Protein AF-A0A8T1UE46-F1 (afdb_monomer_lite)

Organism: NCBI:txid29920

Radius of gyration: 41.56 Å; chains: 1; bounding box: 71×63×119 Å

pLDDT: mean 73.58, std 9.78, range [48.03, 95.44]

Structure (mmCIF, N/CA/C/O backbone):
data_AF-A0A8T1UE46-F1
#
_entry.id   AF-A0A8T1UE46-F1
#
loop_
_atom_site.group_PDB
_atom_site.id
_atom_site.type_symbol
_atom_site.label_atom_id
_atom_site.label_alt_id
_atom_site.label_comp_id
_atom_site.label_asym_id
_atom_site.label_entity_id
_atom_site.label_seq_id
_atom_site.pdbx_PDB_ins_code
_atom_site.Cartn_x
_atom_site.Cartn_y
_atom_site.Cartn_z
_atom_site.occupancy
_atom_site.B_iso_or_equiv
_atom_site.auth_seq_id
_atom_site.auth_comp_id
_atom_site.auth_asym_id
_atom_site.auth_atom_id
_atom_site.pdbx_PDB_model_num
ATOM 1 N N . MET A 1 1 ? -32.167 4.659 31.621 1.00 48.03 1 MET A N 1
ATOM 2 C CA . MET A 1 1 ? -32.161 3.214 31.299 1.00 48.03 1 MET A CA 1
ATOM 3 C C . MET A 1 1 ? -32.072 2.974 29.786 1.00 48.03 1 MET A C 1
ATOM 5 O O . MET A 1 1 ? -31.304 2.111 29.401 1.00 48.03 1 MET A O 1
ATOM 9 N N . ALA A 1 2 ? -32.776 3.737 28.931 1.00 54.06 2 ALA A N 1
ATOM 10 C CA . ALA A 1 2 ? -32.811 3.507 27.474 1.00 54.06 2 ALA A CA 1
ATOM 11 C C . ALA A 1 2 ? -31.519 3.854 26.693 1.00 54.06 2 ALA A C 1
ATOM 13 O O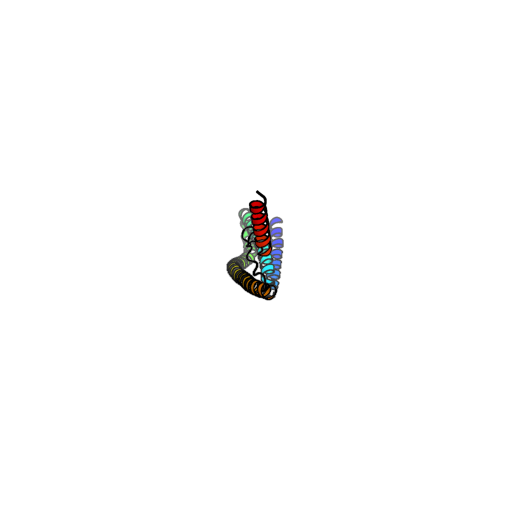 . ALA A 1 2 ? -31.211 3.188 25.712 1.00 54.06 2 ALA A O 1
ATOM 14 N N . GLU A 1 3 ? -30.735 4.852 27.118 1.00 55.22 3 GLU A N 1
ATOM 15 C CA . GLU A 1 3 ? -29.490 5.211 26.405 1.00 55.22 3 GLU A CA 1
ATOM 16 C C . GLU A 1 3 ? -28.407 4.132 26.519 1.00 55.22 3 GLU A C 1
ATOM 18 O O . GLU A 1 3 ? -27.636 3.925 25.593 1.00 55.22 3 GLU A O 1
ATOM 23 N N . ILE A 1 4 ? -28.356 3.401 27.633 1.00 57.84 4 ILE A N 1
ATOM 24 C CA . ILE A 1 4 ? -27.282 2.434 27.898 1.00 57.84 4 ILE A CA 1
ATOM 25 C C . ILE A 1 4 ? -27.527 1.121 27.147 1.00 57.84 4 ILE A C 1
ATOM 27 O O . ILE A 1 4 ? -26.581 0.549 26.616 1.00 57.84 4 ILE A O 1
ATOM 31 N N . SER A 1 5 ? -28.790 0.700 26.999 1.00 63.09 5 SER A N 1
ATOM 32 C CA . SER A 1 5 ? -29.143 -0.438 26.139 1.00 63.09 5 SER A CA 1
ATOM 33 C C . SER A 1 5 ? -28.939 -0.142 24.652 1.00 63.09 5 SER A C 1
ATOM 35 O O . SER A 1 5 ? -28.693 -1.059 23.876 1.00 63.09 5 SER A O 1
ATOM 37 N N . TYR A 1 6 ? -29.044 1.131 24.250 1.00 64.81 6 TYR A N 1
ATOM 38 C CA . TYR A 1 6 ? -28.776 1.558 22.878 1.00 64.81 6 TYR A CA 1
ATOM 39 C C . TYR A 1 6 ? -27.291 1.380 22.526 1.00 64.81 6 TYR A C 1
ATOM 41 O O . TYR A 1 6 ? -26.968 0.756 21.518 1.00 64.81 6 TYR A O 1
ATOM 49 N N . TYR A 1 7 ? -26.385 1.832 23.403 1.00 66.00 7 TYR A N 1
ATOM 50 C CA . TYR A 1 7 ? -24.948 1.628 23.200 1.00 66.00 7 TYR A CA 1
ATOM 51 C C . TYR A 1 7 ? -24.544 0.153 23.244 1.00 66.00 7 TYR A C 1
ATOM 53 O O . TYR A 1 7 ? -23.656 -0.235 22.499 1.00 66.00 7 TYR A O 1
ATOM 61 N N . ASP A 1 8 ? -25.183 -0.668 24.077 1.00 69.62 8 ASP A N 1
ATOM 62 C CA . ASP A 1 8 ? -24.870 -2.098 24.187 1.00 69.62 8 ASP A CA 1
ATOM 63 C C . ASP A 1 8 ? -25.200 -2.880 22.897 1.00 69.62 8 ASP A C 1
ATOM 65 O O . ASP A 1 8 ? -24.383 -3.663 22.402 1.00 69.62 8 ASP A O 1
ATOM 69 N N . ALA A 1 9 ? -26.361 -2.608 22.290 1.00 72.88 9 ALA A N 1
ATOM 70 C CA . ALA A 1 9 ? -26.787 -3.255 21.049 1.00 72.88 9 ALA A CA 1
ATOM 71 C C . ALA A 1 9 ? -25.917 -2.853 19.844 1.00 72.88 9 ALA A C 1
ATOM 73 O O . ALA A 1 9 ? -25.430 -3.729 19.123 1.00 72.88 9 ALA A O 1
ATOM 74 N N . ASP A 1 10 ? -25.668 -1.550 19.662 1.00 74.25 10 ASP A N 1
ATOM 75 C CA . ASP A 1 10 ? -24.800 -1.044 18.588 1.00 74.25 10 ASP A CA 1
ATOM 76 C C . ASP A 1 10 ? -23.358 -1.548 18.752 1.00 74.25 10 ASP A C 1
ATOM 78 O O . ASP A 1 10 ? -22.670 -1.838 17.769 1.00 74.25 10 ASP A O 1
ATOM 82 N N . LEU A 1 11 ? -22.898 -1.710 19.996 1.00 69.19 11 LEU A N 1
ATOM 83 C CA . LEU A 1 11 ? -21.556 -2.194 20.282 1.00 69.19 11 LEU A CA 1
ATOM 84 C C . LEU A 1 11 ? -21.386 -3.674 19.939 1.00 69.19 11 LEU A C 1
ATOM 86 O O . LEU A 1 11 ? -20.418 -4.049 19.275 1.00 69.19 11 LEU A O 1
ATOM 90 N N . SER A 1 12 ? -22.321 -4.511 20.380 1.00 76.56 12 SER A N 1
ATOM 91 C CA . SER A 1 12 ? -22.311 -5.947 20.097 1.00 76.56 12 SER A CA 1
ATOM 92 C C . SER A 1 12 ? -22.372 -6.226 18.592 1.00 76.56 12 SER A C 1
ATOM 94 O O . SER A 1 12 ? -21.604 -7.039 18.062 1.00 76.56 12 SER A O 1
ATOM 96 N N . ASP A 1 13 ? -23.225 -5.493 17.875 1.00 82.38 13 ASP A N 1
ATOM 97 C CA . ASP A 1 13 ? -23.361 -5.614 16.426 1.00 82.38 13 ASP A CA 1
ATOM 98 C C . ASP A 1 13 ? -22.081 -5.162 15.696 1.00 82.38 13 ASP A C 1
ATOM 100 O O . ASP A 1 13 ? -21.581 -5.858 14.806 1.00 82.38 13 ASP A O 1
ATOM 104 N N . ALA A 1 14 ? -21.468 -4.054 16.128 1.00 76.88 14 ALA A N 1
ATOM 105 C CA . ALA A 1 14 ? -20.203 -3.579 15.570 1.00 76.88 14 ALA A CA 1
ATOM 106 C C . ALA A 1 14 ? -19.041 -4.569 15.796 1.00 76.88 14 ALA A C 1
ATOM 108 O O . ALA A 1 14 ? -18.269 -4.836 14.867 1.00 76.88 14 ALA A O 1
ATOM 109 N N . ILE A 1 15 ? -18.940 -5.168 16.989 1.00 77.00 15 ILE A N 1
ATOM 110 C CA . ILE A 1 15 ? -17.929 -6.191 17.314 1.00 77.00 15 ILE A CA 1
ATOM 111 C C . ILE A 1 15 ? -18.119 -7.434 16.442 1.00 77.00 15 ILE A C 1
ATOM 113 O O . ILE A 1 15 ? -17.150 -7.973 15.898 1.00 77.00 15 ILE A O 1
ATOM 117 N N . THR A 1 16 ? -19.363 -7.882 16.279 1.00 82.88 16 THR A N 1
ATOM 118 C CA . THR A 1 16 ? -19.691 -9.070 15.483 1.00 82.88 16 THR A CA 1
ATOM 119 C C . THR A 1 16 ? -19.328 -8.854 14.016 1.00 82.88 16 THR A C 1
ATOM 121 O O . THR A 1 16 ? -18.644 -9.688 13.419 1.00 82.88 16 THR A O 1
ATOM 124 N N . LYS A 1 17 ? -19.679 -7.688 13.461 1.00 82.31 17 LYS A N 1
ATOM 125 C CA . LYS A 1 17 ? -19.321 -7.298 12.090 1.00 82.31 17 LYS A CA 1
ATOM 126 C C . LYS A 1 17 ? -17.810 -7.226 11.880 1.00 82.31 17 LYS A C 1
ATOM 128 O O . LYS A 1 17 ? -17.327 -7.697 10.852 1.00 82.31 17 LYS A O 1
ATOM 133 N N . LEU A 1 18 ? -17.050 -6.685 12.837 1.00 78.50 18 LEU A N 1
ATOM 134 C CA . LEU A 1 18 ? -15.587 -6.652 12.745 1.00 78.50 18 LEU A CA 1
ATOM 135 C C . LEU A 1 18 ? -14.982 -8.055 12.798 1.00 78.50 18 LEU A C 1
ATOM 137 O O . LEU A 1 18 ? -14.098 -8.352 11.999 1.00 78.50 18 LEU A O 1
ATOM 141 N N . ASN A 1 19 ? -15.458 -8.926 13.689 1.00 80.25 19 ASN A N 1
ATOM 142 C CA . ASN A 1 19 ? -14.993 -10.313 13.753 1.00 80.25 19 ASN A CA 1
ATOM 143 C C . ASN A 1 19 ? -15.272 -11.068 12.451 1.00 80.25 19 ASN A C 1
ATOM 145 O O . ASN A 1 19 ? -14.424 -11.822 11.975 1.00 80.25 19 ASN A O 1
ATOM 149 N N . GLU A 1 20 ? -16.427 -10.832 11.832 1.00 83.94 20 GLU A N 1
ATOM 150 C CA . GLU A 1 20 ? -16.761 -11.422 10.540 1.00 83.94 20 GLU A CA 1
ATOM 151 C C . GLU A 1 20 ? -15.841 -10.902 9.420 1.00 83.94 20 GLU A C 1
ATOM 153 O O . GLU A 1 20 ? -15.345 -11.682 8.602 1.00 83.94 20 GLU A O 1
ATOM 158 N N . LEU A 1 21 ? -15.548 -9.596 9.409 1.00 76.12 21 LEU A N 1
ATOM 159 C CA . LEU A 1 21 ? -14.613 -8.968 8.470 1.00 76.12 21 LEU A CA 1
ATOM 160 C C . LEU A 1 21 ? -13.185 -9.490 8.659 1.00 76.12 21 LEU A C 1
ATOM 162 O O . LEU A 1 21 ? -12.552 -9.894 7.687 1.00 76.12 21 LEU A O 1
ATOM 166 N N . MET A 1 22 ? -12.708 -9.573 9.901 1.00 70.62 22 MET A N 1
ATOM 167 C CA . MET A 1 22 ? -11.405 -10.142 10.261 1.00 70.62 22 MET A CA 1
ATOM 168 C C . MET A 1 22 ? -11.306 -11.624 9.878 1.00 70.62 22 MET A C 1
ATOM 170 O O . MET A 1 22 ? -10.280 -12.061 9.357 1.00 70.62 22 MET A O 1
ATOM 174 N N . GLY A 1 23 ? -12.385 -12.395 10.049 1.00 78.44 23 GLY A N 1
ATOM 175 C CA . GLY A 1 23 ? -12.468 -13.784 9.592 1.00 78.44 23 GLY A CA 1
ATOM 176 C C . GLY A 1 23 ? -12.370 -13.913 8.069 1.00 78.44 23 GLY A C 1
ATOM 177 O O . GLY A 1 23 ? -11.677 -14.798 7.558 1.00 78.44 23 GLY A O 1
ATOM 178 N N . LYS A 1 24 ? -12.998 -12.995 7.326 1.00 77.69 24 LYS A N 1
ATOM 179 C CA . LYS A 1 24 ? -12.891 -12.922 5.859 1.00 77.69 24 LYS A CA 1
ATOM 180 C C . LYS A 1 24 ? -11.496 -12.471 5.410 1.00 77.69 24 LYS A C 1
ATOM 182 O O . LYS A 1 24 ? -10.961 -13.044 4.464 1.00 77.69 24 LYS A O 1
ATOM 187 N N . VAL A 1 25 ? -10.870 -11.524 6.114 1.00 69.19 25 VAL A N 1
ATOM 188 C CA . VAL A 1 25 ? -9.476 -11.089 5.890 1.00 69.19 25 VAL A CA 1
ATOM 189 C C . VAL A 1 25 ? -8.499 -12.249 6.110 1.00 69.19 25 VAL A C 1
ATOM 191 O O . VAL A 1 25 ? -7.604 -12.459 5.289 1.00 69.19 25 VAL A O 1
ATOM 194 N N . ALA A 1 26 ? -8.693 -13.048 7.165 1.00 71.69 26 ALA A N 1
ATOM 195 C CA . ALA A 1 26 ? -7.849 -14.204 7.469 1.00 71.69 26 ALA A CA 1
ATOM 196 C C . ALA A 1 26 ? -7.887 -15.275 6.361 1.00 71.69 26 ALA A C 1
ATOM 198 O O . ALA A 1 26 ? -6.872 -15.912 6.078 1.00 71.69 26 ALA A O 1
ATOM 199 N N . LYS A 1 27 ? -9.039 -15.442 5.698 1.00 76.50 27 LYS A N 1
ATOM 200 C CA . LYS A 1 27 ? -9.237 -16.394 4.591 1.00 76.50 27 LYS A CA 1
ATOM 201 C C . LYS A 1 27 ? -8.876 -15.842 3.203 1.00 76.50 27 LYS A C 1
ATOM 203 O O . LYS A 1 27 ? -8.838 -16.619 2.250 1.00 76.50 27 LYS A O 1
ATOM 208 N N . ALA A 1 28 ? -8.622 -14.539 3.059 1.00 68.12 28 ALA A N 1
ATOM 20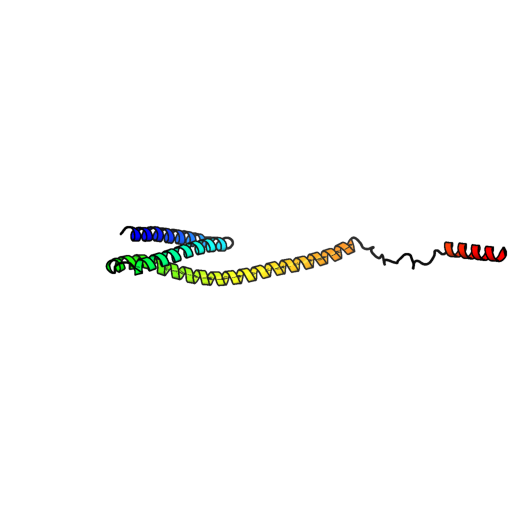9 C CA . ALA A 1 28 ? -8.444 -13.901 1.754 1.00 68.12 28 ALA A CA 1
ATOM 210 C C . ALA A 1 28 ? -7.046 -14.144 1.125 1.00 68.12 28 ALA A C 1
ATOM 212 O O . ALA A 1 28 ? -6.039 -14.182 1.842 1.00 68.12 28 ALA A O 1
ATOM 213 N N . PRO A 1 29 ? -6.939 -14.243 -0.219 1.00 58.59 29 PRO A N 1
ATOM 214 C CA . PRO A 1 29 ? -5.663 -14.311 -0.940 1.00 58.59 29 PRO A CA 1
ATOM 215 C C . PRO A 1 29 ? -4.824 -13.027 -0.784 1.00 58.59 29 PRO A C 1
ATOM 217 O O . PRO A 1 29 ? -5.384 -11.939 -0.630 1.00 58.59 29 PRO A O 1
ATOM 220 N N . PRO A 1 30 ? -3.480 -13.096 -0.901 1.00 58.12 30 PRO A N 1
ATOM 221 C CA . PRO A 1 30 ? -2.576 -11.968 -0.639 1.00 58.12 30 PRO A CA 1
ATOM 222 C C . PRO A 1 30 ? -2.759 -10.732 -1.529 1.00 58.12 30 PRO A C 1
ATOM 224 O O . PRO A 1 30 ? -2.264 -9.677 -1.153 1.00 58.12 30 PRO A O 1
ATOM 227 N N . GLY A 1 31 ? -3.499 -10.827 -2.638 1.00 64.38 31 GLY A N 1
ATOM 228 C CA . GLY A 1 31 ? -3.844 -9.677 -3.480 1.00 64.38 31 GLY A CA 1
ATOM 229 C C . GLY A 1 31 ? -5.019 -8.825 -2.978 1.00 64.38 31 GLY A C 1
ATOM 230 O O . GLY A 1 31 ? -5.045 -7.636 -3.261 1.00 64.38 31 GLY A O 1
ATOM 231 N N . VAL A 1 32 ? -5.960 -9.396 -2.211 1.00 61.50 32 VAL A N 1
ATOM 232 C CA . VAL A 1 32 ? -7.196 -8.709 -1.747 1.00 61.50 32 VAL A CA 1
ATOM 233 C C . VAL A 1 32 ? -7.143 -8.358 -0.256 1.00 61.50 32 VAL A C 1
ATOM 235 O O . VAL A 1 32 ? -7.892 -7.516 0.236 1.00 61.50 32 VAL A O 1
ATOM 238 N N . ARG A 1 33 ? -6.202 -8.980 0.471 1.00 63.72 33 ARG A N 1
ATOM 239 C CA . ARG A 1 33 ? -5.894 -8.679 1.873 1.00 63.72 33 ARG A CA 1
ATOM 240 C C . ARG A 1 33 ? -5.745 -7.182 2.182 1.00 63.72 33 ARG A C 1
ATOM 242 O O . ARG A 1 33 ? -6.314 -6.803 3.196 1.00 63.72 33 ARG A O 1
ATOM 249 N N . PRO A 1 34 ? -5.053 -6.338 1.385 1.00 66.62 34 PRO A N 1
ATOM 250 C CA . PRO A 1 34 ? -4.871 -4.930 1.751 1.00 66.62 34 PRO A CA 1
ATOM 251 C C . PRO A 1 34 ? -6.174 -4.117 1.718 1.00 66.62 34 PRO A C 1
ATOM 253 O O . PRO A 1 34 ? -6.391 -3.285 2.592 1.00 66.62 34 PRO A O 1
ATOM 256 N N . GLU A 1 35 ? -7.067 -4.382 0.764 1.00 68.69 35 GLU A N 1
ATOM 257 C CA . GLU A 1 35 ? -8.348 -3.669 0.647 1.00 68.69 35 GLU A CA 1
ATOM 258 C C . GLU A 1 35 ? -9.317 -4.068 1.770 1.00 68.69 35 GLU A C 1
ATOM 260 O O . GLU A 1 35 ? -9.950 -3.228 2.409 1.00 68.69 35 GLU A O 1
ATOM 265 N N . MET A 1 36 ? -9.358 -5.364 2.085 1.00 67.75 36 MET A N 1
ATOM 266 C CA . MET A 1 36 ? -10.169 -5.897 3.179 1.00 67.75 36 MET A CA 1
ATOM 267 C C . MET A 1 36 ? -9.627 -5.472 4.556 1.00 67.75 36 MET A C 1
ATOM 269 O O . MET A 1 36 ? -10.411 -5.245 5.478 1.00 67.75 36 MET A O 1
ATOM 273 N N . LEU A 1 37 ? -8.303 -5.316 4.695 1.00 71.31 37 LEU A N 1
ATOM 274 C CA . LEU A 1 37 ? -7.673 -4.732 5.886 1.00 71.31 37 LEU A CA 1
ATOM 275 C C . LEU A 1 37 ? -8.082 -3.272 6.070 1.00 71.31 37 LEU A C 1
ATOM 277 O O . LEU A 1 37 ? -8.445 -2.892 7.177 1.00 71.31 37 LEU A O 1
ATOM 281 N N . ALA A 1 38 ? -8.100 -2.479 4.996 1.00 77.56 38 ALA A N 1
ATOM 282 C CA . ALA A 1 38 ? -8.529 -1.085 5.062 1.00 77.56 38 ALA A CA 1
ATOM 283 C C . ALA A 1 38 ? -9.999 -0.957 5.506 1.00 77.56 38 ALA A C 1
ATOM 285 O O . ALA A 1 38 ? -10.321 -0.121 6.349 1.00 77.56 38 ALA A O 1
ATOM 286 N N . MET A 1 39 ? -10.894 -1.822 5.011 1.00 75.50 39 MET A N 1
ATOM 287 C CA . MET A 1 39 ? -12.280 -1.868 5.503 1.00 75.50 39 MET A CA 1
ATOM 288 C C . MET A 1 39 ? -12.370 -2.276 6.980 1.00 75.50 39 MET A C 1
ATOM 290 O O . MET A 1 39 ? -13.162 -1.695 7.725 1.00 75.50 39 MET A O 1
ATOM 294 N N . ALA A 1 40 ? -11.558 -3.243 7.421 1.00 77.31 40 ALA A N 1
ATOM 295 C CA . ALA A 1 40 ? -11.501 -3.645 8.825 1.00 77.31 40 ALA A CA 1
ATOM 296 C C . ALA A 1 40 ? -10.987 -2.506 9.724 1.00 77.31 40 ALA A C 1
ATOM 298 O O . ALA A 1 40 ? -11.544 -2.284 10.796 1.00 77.31 40 ALA A O 1
ATOM 299 N N . GLU A 1 41 ? -10.001 -1.726 9.273 1.00 77.38 41 GLU A N 1
ATOM 300 C CA . GLU A 1 41 ? -9.505 -0.544 9.990 1.00 77.38 41 GLU A CA 1
ATOM 301 C C . GLU A 1 41 ? -10.555 0.553 10.142 1.00 77.38 41 GLU A C 1
ATOM 303 O O . GLU A 1 41 ? -10.667 1.154 11.210 1.00 77.38 41 GLU A O 1
ATOM 308 N N . VAL A 1 42 ? -11.332 0.827 9.091 1.00 84.81 42 VAL A N 1
ATOM 309 C CA . VAL A 1 42 ? -12.412 1.823 9.152 1.00 84.81 42 VAL A CA 1
ATOM 310 C C . VAL A 1 42 ? -13.453 1.408 10.192 1.00 84.81 42 VAL A C 1
ATOM 312 O O . VAL A 1 42 ? -13.818 2.209 11.051 1.00 84.81 42 VAL A O 1
ATOM 315 N N . LYS A 1 43 ? -13.868 0.136 10.184 1.00 79.56 43 LYS A N 1
ATOM 316 C CA . LYS A 1 43 ? -14.831 -0.399 11.161 1.00 79.56 43 LYS A CA 1
ATOM 317 C C . LYS A 1 43 ? -14.280 -0.428 12.586 1.00 79.56 43 LYS A C 1
ATOM 319 O O . LYS A 1 43 ? -15.010 -0.179 13.542 1.00 79.56 43 LYS A O 1
ATOM 324 N N . LEU A 1 44 ? -12.986 -0.687 12.736 1.00 81.25 44 LEU A N 1
ATOM 325 C CA . LEU A 1 44 ? -12.299 -0.634 14.019 1.00 81.25 44 LEU A CA 1
ATOM 326 C C . LEU A 1 44 ? -12.281 0.794 14.590 1.00 81.25 44 LEU A C 1
ATOM 328 O O . LEU A 1 44 ? -12.592 0.981 15.765 1.00 81.25 44 LEU A O 1
ATOM 332 N N . LYS A 1 45 ? -12.010 1.806 13.751 1.00 83.44 45 LYS A N 1
ATOM 333 C CA . LYS A 1 45 ? -12.060 3.235 14.119 1.00 83.44 45 LYS A CA 1
ATOM 334 C C . LYS A 1 45 ? -13.440 3.678 14.596 1.00 83.44 45 LYS A C 1
ATOM 336 O O . LYS A 1 45 ? -13.521 4.312 15.647 1.00 83.44 45 LYS A O 1
ATOM 341 N N . GLU A 1 46 ? -14.502 3.290 13.891 1.00 82.88 46 GLU A N 1
ATOM 342 C CA . GLU A 1 46 ? -15.887 3.555 14.315 1.00 82.88 46 GLU A CA 1
ATOM 343 C C . GLU A 1 46 ? -16.159 2.989 15.721 1.00 82.88 46 GLU A C 1
ATOM 345 O O . GLU A 1 46 ? -16.702 3.680 16.583 1.00 82.88 46 GLU A O 1
ATOM 350 N N . MET A 1 47 ? -15.702 1.765 16.007 1.00 76.31 47 MET A N 1
ATOM 351 C CA . MET A 1 47 ? -15.838 1.177 17.344 1.00 76.31 47 MET A CA 1
ATOM 352 C C . MET A 1 47 ? -15.074 1.941 18.424 1.00 76.31 47 MET A C 1
ATOM 354 O O . MET A 1 47 ? -15.562 2.088 19.543 1.00 76.31 47 MET A O 1
ATOM 358 N N . ILE A 1 48 ? -13.880 2.446 18.127 1.00 81.19 48 ILE A N 1
ATOM 359 C CA . ILE A 1 48 ? -13.085 3.216 19.094 1.00 81.19 48 ILE A CA 1
ATOM 360 C C . ILE A 1 48 ? -13.745 4.558 19.408 1.00 81.19 48 ILE A C 1
ATOM 362 O O . ILE A 1 48 ? -13.687 5.022 20.548 1.00 81.19 48 ILE A O 1
ATOM 366 N N . GLU A 1 49 ? -14.382 5.190 18.426 1.00 82.62 49 GLU A N 1
ATOM 367 C CA . GLU A 1 49 ? -15.187 6.392 18.650 1.00 82.62 49 GLU A CA 1
ATOM 368 C C . GLU A 1 49 ? -16.408 6.086 19.514 1.00 82.62 49 GLU A C 1
ATOM 370 O O . GLU A 1 49 ? -16.646 6.789 20.502 1.00 82.62 49 GLU A O 1
ATOM 375 N N . LEU A 1 50 ? -17.096 4.977 19.234 1.00 80.00 50 LEU A N 1
ATOM 376 C CA . LEU A 1 50 ? -18.215 4.500 20.042 1.00 80.00 50 LEU A CA 1
ATOM 377 C C . LEU A 1 50 ? -17.779 4.231 21.494 1.00 80.00 50 LEU A C 1
ATOM 379 O O . LEU A 1 50 ? -18.455 4.651 22.432 1.00 80.00 50 LEU A O 1
ATOM 383 N N . LYS A 1 51 ? -16.580 3.661 21.700 1.00 78.75 51 LYS A N 1
ATOM 384 C CA . LYS A 1 51 ? -15.957 3.502 23.028 1.00 78.75 51 LYS A CA 1
ATOM 385 C C . LYS A 1 51 ? -15.795 4.820 23.752 1.00 78.75 51 LYS A C 1
ATOM 387 O O . LYS A 1 51 ? -16.052 4.906 24.948 1.00 78.75 51 LYS A O 1
ATOM 392 N N . LYS A 1 52 ? -15.254 5.823 23.058 1.00 82.44 52 LYS A N 1
ATOM 393 C CA . LYS A 1 52 ? -14.952 7.131 23.641 1.00 82.44 52 LYS A CA 1
ATOM 394 C C . LYS A 1 52 ? -16.253 7.817 24.037 1.00 82.44 52 LYS A C 1
ATOM 396 O O . LYS A 1 52 ? -16.324 8.334 25.148 1.00 82.44 52 LYS A O 1
ATOM 401 N N . GLY A 1 53 ? -17.284 7.738 23.193 1.00 80.19 53 GLY A N 1
ATOM 402 C CA . GLY A 1 53 ? -18.637 8.201 23.511 1.00 80.19 53 GLY A CA 1
ATOM 403 C C . GLY A 1 53 ? -19.214 7.496 24.740 1.00 80.19 53 GLY A C 1
ATOM 404 O O . GLY A 1 53 ? -19.610 8.151 25.702 1.00 80.19 53 GLY A O 1
ATOM 405 N N . PHE A 1 54 ? -19.141 6.166 24.772 1.00 73.81 54 PHE A N 1
ATOM 406 C CA . PHE A 1 54 ? -19.589 5.348 25.900 1.00 73.81 54 PHE A CA 1
ATOM 407 C C . PHE A 1 54 ? -18.823 5.653 27.199 1.00 73.81 54 PHE A C 1
ATOM 409 O O . PHE A 1 54 ? -19.413 5.769 28.270 1.00 73.81 54 PHE A O 1
ATOM 416 N N . GLN A 1 55 ? -17.508 5.874 27.114 1.00 74.75 55 GLN A N 1
ATOM 417 C CA . GLN A 1 55 ? -16.647 6.245 28.241 1.00 74.75 55 GLN A CA 1
ATOM 418 C C . GLN A 1 55 ? -16.913 7.670 28.759 1.00 74.75 55 GLN A C 1
ATOM 420 O O . GLN A 1 55 ? -16.715 7.951 29.945 1.00 74.75 55 GLN A O 1
ATOM 425 N N . LEU A 1 56 ? -17.364 8.577 27.894 1.00 77.81 56 LEU A N 1
ATOM 426 C CA . LEU A 1 56 ? -17.799 9.917 28.284 1.00 77.81 56 LEU A CA 1
ATOM 427 C C . LEU A 1 56 ? -19.177 9.881 28.953 1.00 77.81 56 LEU A C 1
ATOM 429 O O . LEU A 1 56 ? -19.339 10.496 30.006 1.00 77.81 56 LEU A O 1
ATOM 433 N N . ALA A 1 57 ? -20.120 9.103 28.415 1.00 74.06 57 ALA A N 1
ATOM 434 C CA . ALA A 1 57 ? -21.422 8.858 29.042 1.00 74.06 57 ALA A CA 1
ATOM 435 C C . ALA A 1 57 ? -21.264 8.200 30.427 1.00 74.06 57 ALA A C 1
ATOM 437 O O . ALA A 1 57 ? -21.915 8.583 31.396 1.00 74.06 57 ALA A O 1
ATOM 438 N N . LEU A 1 58 ? -20.296 7.290 30.559 1.00 68.06 58 LEU A N 1
ATOM 439 C CA . LEU A 1 58 ? -19.883 6.664 31.818 1.00 68.06 58 LEU A CA 1
ATOM 440 C C . LEU A 1 58 ? -19.464 7.640 32.904 1.00 68.06 58 LEU A C 1
ATOM 442 O O . LEU A 1 58 ? -19.774 7.435 34.074 1.00 68.06 58 LEU A O 1
ATOM 446 N N . ARG A 1 59 ? -18.728 8.692 32.535 1.00 71.44 59 ARG A N 1
ATOM 447 C CA . ARG A 1 59 ? -18.284 9.707 33.498 1.00 71.44 59 ARG A CA 1
ATOM 448 C C . ARG A 1 59 ? -19.450 10.477 34.113 1.00 71.44 59 ARG A C 1
ATOM 450 O O . ARG A 1 59 ? -19.269 11.078 35.166 1.00 71.44 59 ARG A O 1
ATOM 457 N N . GLN A 1 60 ? -20.608 10.455 33.463 1.00 73.94 60 GLN A N 1
ATOM 458 C CA . GLN A 1 60 ? -21.820 11.145 33.892 1.00 73.94 60 GLN A CA 1
ATOM 459 C C . GLN A 1 60 ? -22.823 10.196 34.572 1.00 73.94 60 GLN A C 1
ATOM 461 O O . GLN A 1 60 ? -23.787 10.660 35.177 1.00 73.94 60 GLN A O 1
ATOM 466 N N . ALA A 1 61 ? -22.599 8.879 34.509 1.00 65.81 61 ALA A N 1
ATOM 467 C CA . ALA A 1 61 ? -23.519 7.868 35.016 1.00 65.81 61 ALA A CA 1
ATOM 468 C C . ALA A 1 61 ? -23.313 7.556 36.519 1.00 65.81 61 ALA A C 1
ATOM 470 O O . ALA A 1 61 ? -22.193 7.630 37.037 1.00 65.81 61 ALA A O 1
ATOM 471 N N . PRO A 1 62 ? -24.380 7.170 37.246 1.00 70.12 62 PRO A N 1
ATOM 472 C CA . PRO A 1 62 ? -24.298 6.805 38.659 1.00 70.12 62 PRO A CA 1
ATOM 473 C C . PRO A 1 62 ? -23.489 5.514 38.888 1.00 70.12 62 PRO A C 1
ATOM 475 O O . PRO A 1 62 ? -23.556 4.564 38.107 1.00 70.12 62 PRO A O 1
ATOM 478 N N . ARG A 1 63 ? -22.763 5.471 40.019 1.00 67.62 63 ARG A N 1
ATOM 479 C CA . ARG A 1 63 ? -21.830 4.397 40.435 1.00 67.62 63 ARG A CA 1
ATOM 480 C C . ARG A 1 63 ? -22.436 2.984 40.453 1.00 67.62 63 ARG A C 1
ATOM 482 O O . ARG A 1 63 ? -21.690 2.016 40.366 1.00 67.62 63 ARG A O 1
ATOM 489 N N . ASP A 1 64 ? -23.756 2.875 40.547 1.00 68.81 64 ASP A N 1
ATOM 490 C CA . ASP A 1 64 ? -24.483 1.607 40.667 1.00 68.81 64 ASP A CA 1
ATOM 491 C C . ASP A 1 64 ? -24.479 0.785 39.360 1.00 68.81 64 ASP A C 1
ATOM 493 O O . ASP A 1 64 ? -24.437 -0.440 39.374 1.00 68.81 64 ASP A O 1
ATOM 497 N N . GLN A 1 65 ? -24.395 1.447 38.198 1.00 65.94 65 GLN A N 1
ATOM 498 C CA . GLN A 1 65 ? -24.306 0.764 36.896 1.00 65.94 65 GLN A CA 1
ATOM 499 C C . GLN A 1 65 ? -22.879 0.340 36.515 1.00 65.94 65 GLN A C 1
ATOM 501 O O . GLN A 1 65 ? -22.681 -0.346 35.515 1.00 65.94 65 GLN A O 1
ATOM 506 N N . VAL A 1 66 ? -21.870 0.691 37.317 1.00 66.69 66 VAL A N 1
ATOM 507 C CA . VAL A 1 66 ? -20.450 0.435 37.008 1.00 66.69 66 VAL A CA 1
ATOM 508 C C . VAL A 1 66 ? -20.132 -1.067 36.924 1.00 66.69 66 VAL A C 1
ATOM 510 O O . VAL A 1 66 ? -19.224 -1.456 36.191 1.00 66.69 66 VAL A O 1
ATOM 513 N N . ALA A 1 67 ? -20.890 -1.918 37.627 1.00 69.50 67 ALA A N 1
ATOM 514 C CA . ALA A 1 67 ? -20.726 -3.372 37.582 1.00 69.50 67 ALA A CA 1
ATOM 515 C C . ALA A 1 67 ? -21.157 -3.968 36.230 1.00 69.50 67 ALA A C 1
ATOM 517 O O . ALA A 1 67 ? -20.351 -4.642 35.591 1.00 69.50 67 ALA A O 1
ATOM 518 N N . ALA A 1 68 ? -22.366 -3.641 35.755 1.00 67.12 68 ALA A N 1
ATOM 519 C CA . ALA A 1 68 ? -22.851 -4.045 34.428 1.00 67.12 68 ALA A CA 1
ATOM 520 C C . ALA A 1 68 ? -21.932 -3.521 33.307 1.00 67.12 68 ALA A C 1
ATOM 522 O O . ALA A 1 68 ? -21.673 -4.189 32.312 1.00 67.12 68 ALA A O 1
ATOM 523 N N . PHE A 1 69 ? -21.333 -2.351 33.516 1.00 64.38 69 PHE A N 1
ATOM 524 C CA . PHE A 1 69 ? -20.387 -1.744 32.583 1.00 64.38 69 PHE A CA 1
ATOM 525 C C . PHE A 1 69 ? -19.066 -2.491 32.408 1.00 64.38 69 PHE A C 1
ATOM 527 O O . PHE A 1 69 ? -18.421 -2.379 31.361 1.00 64.38 69 PHE A O 1
ATOM 534 N N . ARG A 1 70 ? -18.618 -3.217 33.435 1.00 67.56 70 ARG A N 1
ATOM 535 C CA . ARG A 1 70 ? -17.348 -3.946 33.386 1.00 67.56 70 ARG A CA 1
ATOM 536 C C . ARG A 1 70 ? -17.422 -5.111 32.400 1.00 67.56 70 ARG A C 1
ATOM 538 O O . ARG A 1 70 ? -16.433 -5.379 31.721 1.00 67.56 70 ARG A O 1
ATOM 545 N N . GLU A 1 71 ? -18.596 -5.730 32.287 1.00 70.50 71 GLU A N 1
ATOM 546 C CA . GLU A 1 71 ? -18.883 -6.779 31.306 1.00 70.50 71 GLU A CA 1
ATOM 547 C C . GLU A 1 71 ? -18.883 -6.215 29.879 1.00 70.50 71 GLU A C 1
ATOM 549 O O . GLU A 1 71 ? -18.235 -6.781 29.002 1.00 70.50 71 GLU A O 1
ATOM 554 N N . VAL A 1 72 ? -19.464 -5.028 29.670 1.00 69.25 72 VAL A N 1
ATOM 555 C CA . VAL A 1 72 ? -19.484 -4.345 28.359 1.00 69.25 72 VAL A CA 1
ATOM 556 C C . VAL A 1 72 ? -18.093 -3.848 27.925 1.00 69.25 72 VAL A C 1
ATOM 558 O O . VAL A 1 72 ? -17.782 -3.770 26.738 1.00 69.25 72 VAL A O 1
ATOM 561 N N . CYS A 1 73 ? -17.201 -3.534 28.871 1.00 69.00 73 CYS A N 1
ATOM 562 C CA . CYS A 1 73 ? -15.837 -3.087 28.560 1.00 69.00 73 CYS A CA 1
ATOM 563 C C . CYS A 1 73 ? -14.858 -4.233 28.248 1.00 69.00 73 CYS A C 1
ATOM 565 O O . CYS A 1 73 ? -13.798 -3.979 27.668 1.00 69.00 73 CYS A O 1
ATOM 567 N N . ALA A 1 74 ? -15.161 -5.477 28.634 1.00 75.69 74 ALA A N 1
ATOM 568 C CA . ALA A 1 74 ? -14.255 -6.608 28.426 1.00 75.69 74 ALA A CA 1
ATOM 569 C C . ALA A 1 74 ? -13.969 -6.894 26.932 1.00 75.69 74 ALA A C 1
ATOM 571 O O . ALA A 1 74 ? -12.789 -7.003 26.580 1.00 75.69 74 ALA A O 1
ATOM 572 N N . PRO A 1 75 ? -14.972 -6.915 26.029 1.00 73.38 75 PRO A N 1
ATOM 573 C CA . PRO A 1 75 ? -14.742 -7.060 24.590 1.00 73.38 75 PRO A CA 1
ATOM 574 C C . PRO A 1 75 ? -13.872 -5.941 24.002 1.00 73.38 75 PRO A C 1
ATOM 576 O O . PRO A 1 75 ? -13.022 -6.189 23.150 1.00 73.38 75 PRO A O 1
ATOM 579 N N . PHE A 1 76 ? -14.020 -4.709 24.498 1.00 72.69 76 PHE A N 1
ATOM 580 C CA . PHE A 1 76 ? -13.262 -3.555 24.011 1.00 72.69 76 PHE A CA 1
ATOM 581 C C . PHE A 1 76 ? -11.756 -3.685 24.198 1.00 72.69 76 PHE A C 1
ATOM 583 O O . PHE A 1 76 ? -10.983 -3.269 23.336 1.00 72.69 76 PHE A O 1
ATOM 590 N N . ASN A 1 77 ? -11.333 -4.251 25.325 1.00 78.62 77 ASN A N 1
ATOM 591 C CA . ASN A 1 77 ? -9.915 -4.442 25.604 1.00 78.62 77 ASN A CA 1
ATOM 592 C C . ASN A 1 77 ? -9.287 -5.448 24.630 1.00 78.62 77 ASN A C 1
ATOM 594 O O . ASN A 1 77 ? -8.153 -5.251 24.197 1.00 78.62 77 ASN A O 1
ATOM 598 N N . ALA A 1 78 ? -10.034 -6.486 24.237 1.00 76.88 78 ALA A N 1
ATOM 599 C CA . ALA A 1 78 ? -9.591 -7.426 23.210 1.00 76.88 78 ALA A CA 1
ATOM 600 C C . ALA A 1 78 ? -9.463 -6.742 21.837 1.00 76.88 78 ALA A C 1
ATOM 602 O O . ALA A 1 78 ? -8.465 -6.931 21.143 1.00 76.88 78 ALA A O 1
ATOM 603 N N . VAL A 1 79 ? -10.425 -5.885 21.480 1.00 75.31 79 VAL A N 1
ATOM 604 C CA . VAL A 1 79 ? -10.422 -5.115 20.224 1.00 75.31 79 VAL A CA 1
ATOM 605 C C . VAL A 1 79 ? -9.249 -4.121 20.157 1.00 75.31 79 VAL A C 1
ATOM 607 O O . VAL A 1 79 ? -8.616 -3.998 19.111 1.00 75.31 79 VAL A O 1
ATOM 610 N N . MET A 1 80 ? -8.878 -3.476 21.268 1.00 75.44 80 MET A N 1
ATOM 611 C CA . MET A 1 80 ? -7.698 -2.593 21.321 1.00 75.44 80 MET A CA 1
ATOM 612 C C . MET A 1 80 ? -6.380 -3.331 21.056 1.00 75.44 80 MET A C 1
ATOM 614 O O . MET A 1 80 ? -5.508 -2.809 20.368 1.00 75.44 80 MET A O 1
ATOM 618 N N . GLY A 1 81 ? -6.240 -4.568 21.543 1.00 79.19 81 GLY A N 1
ATOM 619 C CA . GLY A 1 81 ? -5.071 -5.393 21.219 1.00 79.19 81 GLY A CA 1
ATOM 620 C C . GLY A 1 81 ? -4.972 -5.718 19.720 1.00 79.19 81 GLY A C 1
ATOM 621 O O . GLY A 1 81 ? -3.875 -5.804 19.157 1.00 79.19 81 GLY A O 1
ATOM 622 N N . ILE A 1 82 ? -6.121 -5.852 19.052 1.00 78.88 82 ILE A N 1
ATOM 623 C CA . ILE A 1 82 ? -6.198 -6.047 17.600 1.00 78.88 82 ILE A CA 1
ATOM 624 C C . ILE A 1 82 ? -5.810 -4.759 16.862 1.00 78.88 82 ILE A C 1
ATOM 626 O O . ILE A 1 82 ? -5.069 -4.824 15.888 1.00 78.88 82 ILE A O 1
ATOM 630 N N . GLU A 1 83 ? -6.227 -3.588 17.344 1.00 79.31 83 GLU A N 1
ATOM 631 C CA . GLU A 1 83 ? -5.826 -2.305 16.755 1.00 79.31 83 GLU A CA 1
ATOM 632 C C . GLU A 1 83 ? -4.316 -2.076 16.814 1.00 79.31 83 GLU A C 1
ATOM 634 O O . GLU A 1 83 ? -3.703 -1.747 15.799 1.00 79.31 83 GLU A O 1
ATOM 639 N N . ASP A 1 84 ? -3.698 -2.304 17.972 1.00 79.19 84 ASP A N 1
ATOM 640 C CA . ASP A 1 84 ? -2.255 -2.122 18.139 1.00 79.19 84 ASP A CA 1
ATOM 641 C C . ASP A 1 84 ? -1.451 -3.044 17.214 1.00 79.19 84 ASP A C 1
ATOM 643 O O . ASP A 1 84 ? -0.403 -2.661 16.679 1.00 79.19 84 ASP A O 1
ATOM 647 N N . SER A 1 85 ? -1.933 -4.272 17.012 1.00 76.75 85 SER A N 1
ATOM 648 C CA . SER A 1 85 ? -1.310 -5.222 16.091 1.00 76.75 85 SER A CA 1
ATOM 649 C C . SER A 1 85 ? -1.556 -4.853 14.624 1.00 76.75 85 SER A C 1
ATOM 651 O O . SER A 1 85 ? -0.616 -4.951 13.829 1.00 76.75 85 SER A O 1
ATOM 653 N N . LEU A 1 86 ? -2.737 -4.330 14.274 1.00 74.38 86 LEU A N 1
ATOM 654 C CA . LEU A 1 86 ? -3.029 -3.802 12.938 1.00 74.38 86 LEU A CA 1
ATOM 655 C C . LEU A 1 86 ? -2.174 -2.577 12.604 1.00 74.38 86 LEU A C 1
ATOM 657 O O . LEU A 1 86 ? -1.503 -2.576 11.581 1.00 74.38 86 LEU A O 1
ATOM 661 N N . GLN A 1 87 ? -2.092 -1.575 13.483 1.00 78.25 87 GLN A N 1
ATOM 662 C CA . GLN A 1 87 ? -1.290 -0.368 13.243 1.00 78.25 87 GLN A CA 1
ATOM 663 C C . GLN A 1 87 ? 0.201 -0.681 13.057 1.00 78.25 87 GLN A C 1
ATOM 665 O O . GLN A 1 87 ? 0.914 -0.021 12.292 1.00 78.25 87 GLN A O 1
ATOM 670 N N . ARG A 1 88 ? 0.708 -1.696 13.767 1.00 77.81 88 ARG A N 1
ATOM 671 C CA . ARG A 1 88 ? 2.074 -2.198 13.566 1.00 77.81 88 ARG A CA 1
ATOM 672 C C . ARG A 1 88 ? 2.215 -2.893 12.215 1.00 77.81 88 ARG A C 1
ATOM 674 O O . ARG A 1 88 ? 3.201 -2.642 11.520 1.00 77.81 88 ARG A O 1
ATOM 681 N N . ALA A 1 89 ? 1.247 -3.725 11.836 1.00 73.25 89 ALA A N 1
ATOM 682 C CA . ALA A 1 89 ? 1.214 -4.367 10.527 1.00 73.25 89 ALA A CA 1
ATOM 683 C C . ALA A 1 89 ? 1.129 -3.337 9.389 1.00 73.25 89 ALA A C 1
ATOM 685 O O . ALA A 1 89 ? 1.809 -3.491 8.381 1.00 73.25 89 ALA A O 1
ATOM 686 N N . ASP A 1 90 ? 0.400 -2.243 9.576 1.00 72.88 90 ASP A N 1
ATOM 687 C CA . ASP A 1 90 ? 0.186 -1.221 8.558 1.00 72.88 90 ASP A CA 1
ATOM 688 C C . ASP A 1 90 ? 1.459 -0.395 8.289 1.00 72.88 90 ASP A C 1
ATOM 690 O O . ASP A 1 90 ? 1.848 -0.145 7.144 1.00 72.88 90 ASP A O 1
ATOM 694 N N . LYS A 1 91 ? 2.242 -0.105 9.339 1.00 75.50 91 LYS A N 1
ATOM 695 C CA . LYS A 1 91 ? 3.605 0.445 9.188 1.00 75.50 91 LYS A CA 1
ATOM 696 C C . LYS A 1 91 ? 4.512 -0.480 8.374 1.00 75.50 91 LYS A C 1
ATOM 698 O O . LYS A 1 91 ? 5.297 -0.000 7.549 1.00 75.50 91 LYS A O 1
ATOM 703 N N . LEU A 1 92 ? 4.399 -1.792 8.584 1.00 74.44 92 LEU A N 1
ATOM 704 C CA . LEU A 1 92 ? 5.151 -2.785 7.821 1.00 74.44 92 LEU A CA 1
ATOM 705 C C . LEU A 1 92 ? 4.669 -2.822 6.367 1.00 74.44 92 LEU A C 1
ATOM 707 O O . LEU A 1 92 ? 5.495 -2.690 5.464 1.00 74.44 92 LEU A O 1
ATOM 711 N N . ILE 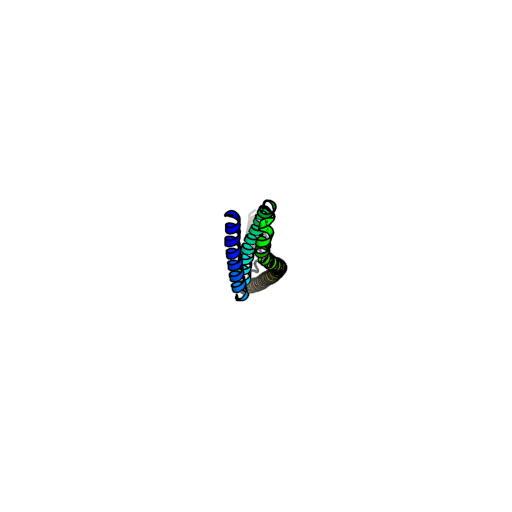A 1 93 ? 3.360 -2.893 6.120 1.00 72.19 93 ILE A N 1
ATOM 712 C CA . ILE A 1 93 ? 2.763 -2.884 4.776 1.00 72.19 93 ILE A CA 1
ATOM 713 C C . ILE A 1 93 ? 3.169 -1.626 4.016 1.00 72.19 93 ILE A C 1
ATOM 715 O O . ILE A 1 93 ? 3.607 -1.724 2.875 1.00 72.19 93 ILE A O 1
ATOM 719 N N . ARG A 1 94 ? 3.138 -0.449 4.645 1.00 73.62 94 ARG A N 1
ATOM 720 C CA . ARG A 1 94 ? 3.569 0.807 4.018 1.00 73.62 94 ARG A CA 1
ATOM 721 C C . ARG A 1 94 ? 5.041 0.782 3.609 1.00 73.62 94 ARG A C 1
ATOM 723 O O . ARG A 1 94 ? 5.410 1.350 2.578 1.00 73.62 94 ARG A O 1
ATOM 730 N N . SER A 1 95 ? 5.886 0.112 4.393 1.00 72.19 95 SER A N 1
ATOM 731 C CA . SER A 1 95 ? 7.299 -0.083 4.058 1.00 72.19 95 SER A CA 1
ATOM 732 C C . SER A 1 95 ? 7.497 -1.087 2.912 1.00 72.19 95 SER A C 1
ATOM 734 O O . SER A 1 95 ? 8.332 -0.855 2.036 1.00 72.19 95 SER A O 1
ATOM 736 N N . PHE A 1 96 ? 6.685 -2.148 2.855 1.00 67.12 96 PHE A N 1
ATOM 737 C CA . PHE A 1 96 ? 6.683 -3.116 1.757 1.00 67.12 96 PHE A CA 1
ATOM 738 C C . PHE A 1 96 ? 6.121 -2.527 0.462 1.00 67.12 96 PHE A C 1
ATOM 740 O O . PHE A 1 96 ? 6.722 -2.714 -0.589 1.00 67.12 96 PHE A O 1
ATOM 747 N N . ALA A 1 97 ? 5.041 -1.749 0.532 1.00 63.53 97 ALA A N 1
ATOM 748 C CA . ALA A 1 97 ? 4.440 -1.061 -0.605 1.00 63.53 97 ALA A CA 1
ATOM 749 C C . ALA A 1 97 ? 5.430 -0.084 -1.247 1.00 63.53 97 ALA A C 1
ATOM 751 O O . ALA A 1 97 ? 5.569 -0.050 -2.467 1.00 63.53 97 ALA A O 1
ATOM 752 N N . ARG A 1 98 ? 6.193 0.654 -0.430 1.00 70.69 98 ARG A N 1
ATOM 753 C CA . ARG A 1 98 ? 7.254 1.536 -0.932 1.00 70.69 98 ARG A CA 1
ATOM 754 C C . ARG A 1 98 ? 8.351 0.751 -1.654 1.00 70.69 98 ARG A C 1
ATOM 756 O O . ARG A 1 98 ? 8.770 1.165 -2.726 1.00 70.69 98 ARG A O 1
ATOM 763 N N . ARG A 1 99 ? 8.780 -0.388 -1.102 1.00 67.69 99 ARG A N 1
ATOM 764 C CA . ARG A 1 99 ? 9.807 -1.246 -1.719 1.00 67.69 99 ARG A CA 1
ATOM 765 C C . ARG A 1 99 ? 9.314 -1.919 -3.005 1.00 67.69 99 ARG A C 1
ATOM 767 O O . ARG A 1 99 ? 10.056 -1.954 -3.978 1.00 67.69 99 ARG A O 1
ATOM 774 N N . MET A 1 100 ? 8.061 -2.372 -3.044 1.00 64.62 100 MET A N 1
ATOM 775 C CA . MET A 1 100 ? 7.435 -2.917 -4.255 1.00 64.62 100 MET A CA 1
ATOM 776 C C . MET A 1 100 ? 7.244 -1.851 -5.340 1.00 64.62 100 MET A C 1
ATOM 778 O O . MET A 1 100 ? 7.423 -2.145 -6.519 1.00 64.62 100 MET A O 1
ATOM 782 N N . ALA A 1 101 ? 6.923 -0.609 -4.965 1.00 69.56 101 ALA A N 1
ATOM 783 C CA . ALA A 1 101 ? 6.836 0.496 -5.915 1.00 69.56 101 ALA A CA 1
ATOM 784 C C . ALA A 1 101 ? 8.205 0.809 -6.531 1.00 69.56 101 ALA A C 1
ATOM 786 O O . ALA A 1 101 ? 8.301 0.962 -7.744 1.00 69.56 101 ALA A O 1
ATOM 787 N N . THR A 1 102 ? 9.271 0.846 -5.726 1.00 75.31 102 THR A N 1
ATOM 788 C CA . THR A 1 102 ? 10.634 1.059 -6.233 1.00 75.31 102 THR A CA 1
ATOM 789 C C . THR A 1 102 ? 11.065 -0.045 -7.199 1.00 75.31 102 THR A C 1
ATOM 791 O O . THR A 1 102 ? 11.639 0.271 -8.235 1.00 75.31 102 THR A O 1
ATOM 794 N N . ASP A 1 103 ? 10.732 -1.308 -6.918 1.00 77.69 103 ASP A N 1
ATOM 795 C CA . ASP A 1 103 ? 11.022 -2.437 -7.814 1.00 77.69 103 ASP A CA 1
ATOM 796 C C . ASP A 1 103 ? 10.320 -2.279 -9.177 1.00 77.69 103 ASP A C 1
ATOM 798 O O . ASP A 1 103 ? 10.941 -2.382 -10.235 1.00 77.69 103 ASP A O 1
ATOM 802 N N . ARG A 1 104 ? 9.038 -1.886 -9.174 1.00 79.44 104 ARG A N 1
ATOM 803 C CA . ARG A 1 104 ? 8.274 -1.618 -10.407 1.00 79.44 104 ARG A CA 1
ATOM 804 C C . ARG A 1 104 ? 8.770 -0.388 -11.170 1.00 79.44 104 ARG A C 1
ATOM 806 O O . ARG A 1 104 ? 8.801 -0.418 -12.398 1.00 79.44 104 ARG A O 1
ATOM 813 N N . VAL A 1 105 ? 9.163 0.673 -10.467 1.00 85.06 105 VAL A N 1
ATOM 814 C CA . VAL A 1 105 ? 9.715 1.897 -11.070 1.00 85.06 105 VAL A CA 1
ATOM 815 C C . VAL A 1 105 ? 11.066 1.613 -11.721 1.00 85.06 105 VAL A C 1
ATOM 817 O O . VAL A 1 105 ? 11.282 2.014 -12.861 1.00 85.06 105 VAL A O 1
ATOM 820 N N . ILE A 1 106 ? 11.951 0.874 -11.045 1.00 88.06 106 ILE A N 1
ATOM 821 C CA . ILE A 1 106 ? 13.248 0.464 -11.599 1.00 88.06 106 ILE A CA 1
ATOM 822 C C . ILE A 1 106 ? 13.058 -0.405 -12.841 1.00 88.06 106 ILE A C 1
ATOM 824 O O . ILE A 1 106 ? 13.719 -0.167 -13.849 1.00 88.06 106 ILE A O 1
ATOM 828 N N . LEU A 1 107 ? 12.132 -1.366 -12.803 1.00 85.44 107 LEU A N 1
ATOM 829 C CA . LEU A 1 107 ? 11.848 -2.237 -13.944 1.00 85.44 107 LEU A CA 1
ATOM 830 C C . LEU A 1 107 ? 11.314 -1.434 -15.143 1.00 85.44 107 LEU A C 1
ATOM 832 O O . LEU A 1 107 ? 11.747 -1.655 -16.271 1.00 85.44 107 LEU A O 1
ATOM 836 N N . LEU A 1 108 ? 10.446 -0.445 -14.905 1.00 89.69 108 LEU A N 1
ATOM 837 C CA . LEU A 1 108 ? 9.946 0.458 -15.946 1.00 89.69 108 LEU A CA 1
ATOM 838 C C . LEU A 1 108 ? 11.067 1.314 -16.555 1.00 89.69 108 LEU A C 1
ATOM 840 O O . LEU A 1 108 ? 11.166 1.404 -17.778 1.00 89.69 108 LEU A O 1
ATOM 844 N N . PHE A 1 109 ? 11.940 1.899 -15.730 1.00 90.75 109 PHE A N 1
ATOM 845 C CA . PHE A 1 109 ? 13.099 2.655 -16.215 1.00 90.75 109 PHE A CA 1
ATOM 846 C C . PHE A 1 109 ? 14.069 1.772 -17.009 1.00 90.75 109 PHE A C 1
ATOM 848 O O . PHE A 1 109 ? 14.507 2.165 -18.088 1.00 90.75 109 PHE A O 1
ATOM 855 N N . ALA A 1 110 ? 14.368 0.565 -16.522 1.00 90.12 110 ALA A N 1
ATOM 856 C CA . ALA A 1 110 ? 15.215 -0.393 -17.226 1.00 90.12 110 ALA A CA 1
ATOM 857 C C . ALA A 1 110 ? 14.606 -0.802 -18.578 1.00 90.12 110 ALA A C 1
ATOM 859 O O . ALA A 1 110 ? 15.312 -0.859 -19.583 1.00 90.12 110 ALA A O 1
ATOM 860 N N . PHE A 1 111 ? 13.290 -1.018 -18.630 1.00 94.25 111 PHE A N 1
ATOM 861 C CA . PHE A 1 111 ? 12.582 -1.310 -19.873 1.00 94.25 111 PHE A CA 1
ATOM 862 C C . PHE A 1 111 ? 12.662 -0.148 -20.872 1.00 94.25 111 PHE A C 1
ATOM 864 O O . PHE A 1 111 ? 12.971 -0.380 -22.040 1.00 94.25 111 PHE A O 1
ATOM 871 N N . LEU A 1 112 ? 12.465 1.101 -20.427 1.00 94.31 112 LEU A N 1
ATOM 872 C CA . LEU A 1 112 ? 12.632 2.281 -21.286 1.00 94.31 112 LEU A CA 1
ATOM 873 C C . LEU A 1 112 ? 14.044 2.378 -21.870 1.00 94.31 112 LEU A C 1
ATOM 875 O O . LEU A 1 112 ? 14.191 2.717 -23.041 1.00 94.31 112 LEU A O 1
ATOM 879 N N . VAL A 1 113 ? 15.073 2.065 -21.079 1.00 94.56 113 VAL A N 1
ATOM 880 C CA . VAL A 1 113 ? 16.464 2.055 -21.557 1.00 94.56 113 VAL A CA 1
ATOM 881 C C . VAL A 1 113 ? 16.655 0.995 -22.642 1.00 94.56 113 VAL A C 1
ATOM 883 O O . VAL A 1 113 ? 17.225 1.293 -23.689 1.00 94.56 113 VAL A O 1
ATOM 886 N N . ILE A 1 114 ? 16.133 -0.218 -22.439 1.00 94.81 114 ILE A N 1
ATOM 887 C CA . ILE A 1 114 ? 16.221 -1.296 -23.435 1.00 94.81 114 ILE A CA 1
ATOM 888 C C . ILE A 1 114 ? 15.493 -0.909 -24.729 1.00 94.81 114 ILE A C 1
ATOM 890 O O . ILE A 1 114 ? 16.056 -1.065 -25.813 1.00 94.81 114 ILE A O 1
ATOM 894 N N . VAL A 1 115 ? 14.279 -0.358 -24.634 1.00 95.44 115 VAL A N 1
ATOM 895 C CA . VAL A 1 115 ? 13.515 0.113 -25.802 1.00 95.44 115 VAL A CA 1
ATOM 896 C C . VAL A 1 115 ? 14.223 1.272 -26.499 1.00 95.44 115 VAL A C 1
ATOM 898 O O . VAL A 1 115 ? 14.275 1.291 -27.724 1.00 95.44 115 VAL A O 1
ATOM 901 N N . GLY A 1 116 ? 14.810 2.210 -25.754 1.00 94.31 116 GLY A N 1
ATOM 902 C CA . GLY A 1 116 ? 15.572 3.324 -26.317 1.00 94.31 116 GLY A CA 1
ATOM 903 C C . GLY A 1 116 ? 16.784 2.852 -27.121 1.00 94.31 116 GLY A C 1
ATOM 904 O O . GLY A 1 116 ? 16.985 3.292 -28.250 1.00 94.31 116 GLY A O 1
ATOM 905 N N . ILE A 1 117 ? 17.549 1.895 -26.586 1.00 93.25 117 ILE A N 1
ATOM 906 C CA . ILE A 1 117 ? 18.690 1.297 -27.294 1.00 93.25 117 ILE A CA 1
ATOM 907 C C . ILE A 1 117 ? 18.211 0.555 -28.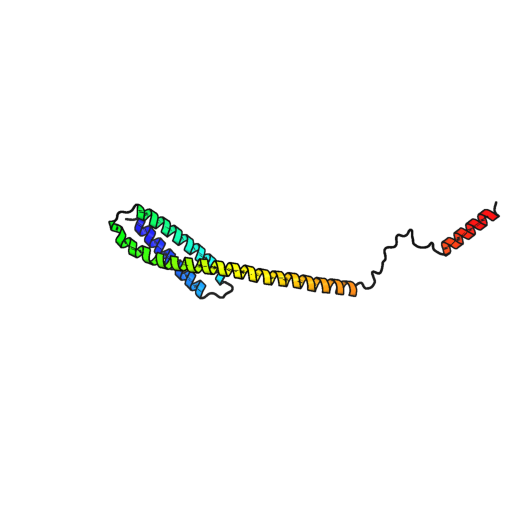547 1.00 93.25 117 ILE A C 1
ATOM 909 O O . ILE A 1 117 ? 18.743 0.782 -29.635 1.00 93.25 117 ILE A O 1
ATOM 913 N N . ALA A 1 118 ? 17.184 -0.290 -28.419 1.00 92.75 118 ALA A N 1
ATOM 914 C CA . ALA A 1 118 ? 16.611 -1.016 -29.550 1.00 92.75 118 ALA A CA 1
ATOM 915 C C . ALA A 1 118 ? 16.062 -0.064 -30.626 1.00 92.75 118 ALA A C 1
ATOM 917 O O . ALA A 1 118 ? 16.232 -0.322 -31.814 1.00 92.75 118 ALA A O 1
ATOM 918 N N . GLY A 1 119 ? 15.465 1.058 -30.220 1.00 92.69 119 GLY A N 1
ATOM 919 C CA . GLY A 1 119 ? 14.960 2.101 -31.106 1.00 92.69 119 GLY A CA 1
ATOM 920 C C . GLY A 1 119 ? 16.069 2.807 -31.881 1.00 92.69 119 GLY A C 1
ATOM 921 O O . GLY A 1 119 ? 15.949 2.952 -33.090 1.00 92.69 119 GLY A O 1
ATOM 922 N N . ILE A 1 120 ? 17.175 3.183 -31.230 1.00 87.88 120 ILE A N 1
ATOM 923 C CA . ILE A 1 120 ? 18.328 3.809 -31.905 1.00 87.88 120 ILE A CA 1
ATOM 924 C C . ILE A 1 120 ? 18.961 2.837 -32.908 1.00 87.88 120 ILE A C 1
ATOM 926 O O . ILE A 1 120 ? 19.236 3.209 -34.049 1.00 87.88 120 ILE A O 1
ATOM 930 N N . VAL A 1 121 ? 19.176 1.584 -32.498 1.00 89.00 121 VAL A N 1
ATOM 931 C CA . VAL A 1 121 ? 19.756 0.547 -33.365 1.00 89.00 121 VAL A CA 1
ATOM 932 C C . VAL A 1 121 ? 18.821 0.230 -34.533 1.00 89.00 121 VAL A C 1
ATOM 934 O O . VAL A 1 121 ? 19.272 0.169 -35.674 1.00 89.00 121 VAL A O 1
ATOM 937 N N . GLY A 1 122 ? 17.522 0.082 -34.270 1.00 89.31 122 GLY A N 1
ATOM 938 C CA . GLY A 1 122 ? 16.504 -0.166 -35.287 1.00 89.31 122 GLY A CA 1
ATOM 939 C C . GLY A 1 122 ? 16.360 0.997 -36.267 1.00 89.31 122 GLY A C 1
ATOM 940 O O . GLY A 1 122 ? 16.384 0.777 -37.474 1.00 89.31 122 GLY A O 1
ATOM 941 N N . TYR A 1 123 ? 16.297 2.237 -35.772 1.00 86.88 123 TYR A N 1
ATOM 942 C CA . TYR A 1 123 ? 16.233 3.440 -36.605 1.00 86.88 123 TYR A CA 1
ATOM 943 C C . TYR A 1 123 ? 17.446 3.537 -37.529 1.00 86.88 123 TYR A C 1
ATOM 945 O O . TYR A 1 123 ? 17.285 3.710 -38.734 1.00 86.88 123 TYR A O 1
ATOM 953 N N . LYS A 1 124 ? 18.654 3.329 -36.990 1.00 80.38 124 LYS A N 1
ATOM 954 C CA . LYS A 1 124 ? 19.892 3.316 -37.778 1.00 80.38 124 LYS A CA 1
ATOM 955 C C . LYS A 1 124 ? 19.944 2.157 -38.778 1.00 80.38 124 LYS A C 1
ATOM 957 O O . LYS A 1 124 ? 20.483 2.317 -39.867 1.00 80.38 124 LYS A O 1
ATOM 962 N N . SER A 1 125 ? 19.385 0.998 -38.432 1.00 79.25 125 SER A N 1
ATOM 963 C CA . SER A 1 125 ? 19.288 -0.137 -39.354 1.00 79.25 125 SER A CA 1
ATOM 964 C C . SER A 1 125 ? 18.302 0.115 -40.497 1.00 79.25 125 SER A C 1
ATOM 966 O O . SER A 1 125 ? 18.488 -0.450 -41.571 1.00 79.25 125 SER A O 1
ATOM 968 N N . MET A 1 126 ? 17.253 0.912 -40.274 1.00 78.56 126 MET A N 1
ATOM 969 C CA . MET A 1 126 ? 16.245 1.227 -41.294 1.00 78.56 126 MET A CA 1
ATOM 970 C C . MET A 1 126 ? 16.586 2.477 -42.120 1.00 78.56 126 MET A C 1
ATOM 972 O O . MET A 1 126 ? 16.222 2.527 -43.290 1.00 78.56 126 MET A O 1
ATOM 976 N N . HIS A 1 127 ? 17.342 3.430 -41.563 1.00 74.62 127 HIS A N 1
ATOM 977 C CA . HIS A 1 127 ? 17.867 4.610 -42.263 1.00 74.62 127 HIS A CA 1
ATOM 978 C C . HIS A 1 127 ? 19.409 4.624 -42.243 1.00 74.62 127 HIS A C 1
ATOM 980 O O . HIS A 1 127 ? 20.022 5.430 -41.543 1.00 74.62 127 HIS A O 1
ATOM 986 N N . PRO A 1 128 ? 20.078 3.737 -43.004 1.00 66.31 128 PRO A N 1
ATOM 987 C CA . PRO A 1 128 ? 21.541 3.682 -43.055 1.00 66.31 128 PRO A CA 1
ATOM 988 C C . PRO A 1 128 ? 22.189 4.851 -43.821 1.00 66.31 128 PRO A C 1
ATOM 990 O O . PRO A 1 128 ? 23.412 4.964 -43.811 1.00 66.31 128 PRO A O 1
ATOM 993 N N . ASN A 1 129 ? 21.396 5.706 -44.480 1.00 61.09 129 ASN A N 1
ATOM 994 C CA . ASN A 1 129 ? 21.871 6.665 -45.485 1.00 61.09 129 ASN A CA 1
ATOM 995 C C . ASN A 1 129 ? 21.715 8.147 -45.101 1.00 61.09 129 ASN A C 1
ATOM 997 O O . ASN A 1 129 ? 21.904 9.003 -45.962 1.00 61.09 129 ASN A O 1
ATOM 1001 N N . ASP A 1 130 ? 21.438 8.487 -43.838 1.00 59.81 130 ASP A N 1
ATOM 1002 C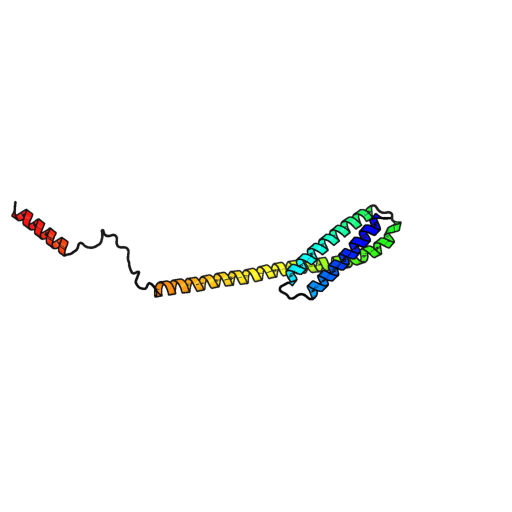 CA . ASP A 1 130 ? 21.434 9.891 -43.394 1.00 59.81 130 ASP A CA 1
ATOM 1003 C C . ASP A 1 130 ? 22.875 10.393 -43.164 1.00 59.81 130 ASP A C 1
ATOM 1005 O O . ASP A 1 130 ? 23.271 10.791 -42.071 1.00 59.81 130 ASP A O 1
ATOM 1009 N N . THR A 1 131 ? 23.693 10.359 -44.219 1.00 52.09 131 THR A N 1
ATOM 1010 C CA . THR A 1 131 ? 24.997 11.037 -44.307 1.00 52.09 131 THR A CA 1
ATOM 1011 C C . THR A 1 131 ? 24.852 12.434 -44.907 1.00 52.09 131 THR A C 1
ATOM 1013 O O . THR A 1 131 ? 25.773 12.939 -45.549 1.00 52.09 131 THR A O 1
ATOM 1016 N N . THR A 1 132 ? 23.696 13.072 -44.732 1.00 53.53 132 THR A N 1
ATOM 1017 C CA . THR A 1 132 ? 23.484 14.451 -45.168 1.00 53.53 132 THR A CA 1
ATOM 1018 C C . THR A 1 132 ? 24.117 15.370 -44.134 1.00 53.53 132 THR A C 1
ATOM 1020 O O . THR A 1 132 ? 23.462 15.901 -43.239 1.00 53.53 132 THR A O 1
ATOM 1023 N N . PHE A 1 133 ? 25.436 15.535 -44.249 1.00 51.12 133 PHE A N 1
ATOM 1024 C CA . PHE A 1 133 ? 26.091 16.757 -43.810 1.00 51.12 133 PHE A CA 1
ATOM 1025 C C . PHE A 1 133 ? 25.330 17.896 -44.498 1.00 51.12 133 PHE A C 1
ATOM 1027 O O . PHE A 1 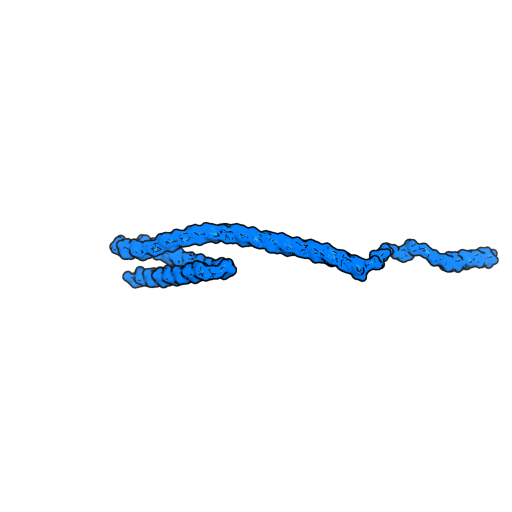133 ? 25.361 18.012 -45.720 1.00 51.12 133 PHE A O 1
ATOM 1034 N N . TYR A 1 134 ? 24.538 18.644 -43.732 1.00 58.19 134 TYR A N 1
ATOM 1035 C CA . TYR A 1 134 ? 23.835 19.819 -44.228 1.00 58.19 134 TYR A CA 1
ATOM 1036 C C . TYR A 1 134 ? 24.900 20.850 -44.602 1.00 58.19 134 TYR A C 1
ATOM 1038 O O . TYR A 1 134 ? 25.428 21.551 -43.740 1.00 58.19 134 TYR A O 1
ATOM 1046 N N . VAL A 1 135 ? 25.273 20.856 -45.880 1.00 56.62 135 VAL A N 1
ATOM 1047 C CA . VAL A 1 135 ? 26.143 21.854 -46.491 1.00 56.62 135 VAL A CA 1
ATOM 1048 C C . VAL A 1 135 ? 25.227 22.969 -46.989 1.00 56.62 135 VAL A C 1
ATOM 1050 O O . VAL A 1 135 ? 24.425 22.708 -47.882 1.00 56.62 135 VAL A O 1
ATOM 1053 N N . PRO A 1 136 ? 25.288 24.186 -46.427 1.00 61.25 136 PRO A N 1
ATOM 1054 C CA . PRO A 1 136 ? 24.618 25.341 -47.012 1.00 61.25 136 PRO A CA 1
ATOM 1055 C C . PRO A 1 136 ? 25.059 25.525 -48.471 1.00 61.25 136 PRO A C 1
ATOM 1057 O O . PRO A 1 136 ? 26.255 25.455 -48.755 1.00 61.25 136 PRO A O 1
ATOM 1060 N N . ASP A 1 137 ? 24.117 25.790 -49.381 1.00 60.59 137 ASP A N 1
ATOM 1061 C CA . ASP A 1 137 ? 24.354 25.883 -50.836 1.00 60.59 137 ASP A CA 1
ATOM 1062 C C . ASP A 1 137 ? 25.446 26.897 -51.244 1.00 60.59 137 ASP A C 1
ATOM 1064 O O . ASP A 1 137 ? 25.960 26.855 -52.359 1.00 60.59 137 ASP A O 1
ATOM 1068 N N . GLU A 1 138 ? 25.843 27.788 -50.335 1.00 60.75 138 GLU A N 1
ATOM 1069 C CA . GLU A 1 138 ? 26.899 28.791 -50.510 1.00 60.75 138 GLU A CA 1
ATOM 1070 C C . GLU A 1 138 ? 28.322 28.211 -50.562 1.00 60.75 138 GLU A C 1
ATOM 1072 O O . GLU A 1 138 ? 29.223 28.873 -51.076 1.00 60.75 138 GLU A O 1
ATOM 1077 N N . VAL A 1 139 ? 28.553 26.999 -50.037 1.00 59.50 139 VAL A N 1
ATOM 1078 C CA . VAL A 1 139 ? 29.888 26.360 -50.044 1.00 59.50 139 VAL A CA 1
ATOM 1079 C C . VAL A 1 139 ? 29.975 25.156 -50.982 1.00 59.50 139 VAL A C 1
ATOM 1081 O O . VAL A 1 139 ? 30.992 24.458 -51.004 1.00 59.50 139 VAL A O 1
ATOM 1084 N N . THR A 1 140 ? 28.938 24.927 -51.791 1.00 64.31 140 THR A N 1
ATOM 1085 C CA . THR A 1 140 ? 29.006 23.971 -52.896 1.00 64.31 140 THR A CA 1
ATOM 1086 C C . THR A 1 140 ? 29.924 24.561 -53.970 1.00 64.31 140 THR A C 1
ATOM 1088 O O . THR A 1 140 ? 29.650 25.660 -54.461 1.00 64.31 140 THR A O 1
ATOM 1091 N N . PRO A 1 141 ? 31.041 23.895 -54.325 1.00 64.62 141 PRO A N 1
ATOM 1092 C CA . PRO A 1 141 ? 31.950 24.421 -55.330 1.00 64.62 141 PRO A CA 1
ATOM 1093 C C . PRO A 1 141 ? 31.177 24.653 -56.638 1.00 64.62 141 PRO A C 1
ATOM 1095 O O . PRO A 1 141 ? 30.430 23.762 -57.054 1.00 64.62 141 PRO A O 1
ATOM 1098 N N . PRO A 1 142 ? 31.324 25.830 -57.275 1.00 68.31 142 PRO A N 1
ATOM 1099 C CA . PRO A 1 142 ? 30.649 26.135 -58.528 1.00 68.31 142 PRO A CA 1
ATOM 1100 C C . PRO A 1 142 ? 30.901 25.033 -59.554 1.00 68.31 142 PRO A C 1
ATOM 1102 O O . PRO A 1 142 ? 32.038 24.585 -59.722 1.00 68.31 142 PRO A O 1
ATOM 1105 N N . ASP A 1 143 ? 29.838 24.608 -60.235 1.00 70.75 143 ASP A N 1
ATOM 1106 C CA . ASP A 1 143 ? 29.900 23.550 -61.239 1.00 70.75 143 ASP A CA 1
ATOM 1107 C C . ASP A 1 143 ? 30.987 23.880 -62.288 1.00 70.75 143 ASP A C 1
ATOM 1109 O O . ASP A 1 143 ? 31.041 25.018 -62.778 1.00 70.75 143 ASP A O 1
ATOM 1113 N N . PRO A 1 144 ? 31.880 22.936 -62.645 1.00 65.69 144 PRO A N 1
ATOM 1114 C CA . PRO A 1 144 ? 32.973 23.185 -63.589 1.00 65.69 144 PRO A CA 1
ATOM 1115 C C . PRO A 1 144 ? 32.490 23.745 -64.935 1.00 65.69 144 PRO A C 1
ATOM 1117 O O . PRO A 1 144 ? 33.209 24.506 -65.588 1.00 65.69 144 PRO A O 1
ATOM 1120 N N . THR A 1 145 ? 31.256 23.429 -65.336 1.00 69.31 145 THR A N 1
ATOM 1121 C CA . THR A 1 145 ? 30.643 23.981 -66.552 1.00 69.31 145 THR A CA 1
ATOM 1122 C C . THR A 1 145 ? 30.306 25.472 -66.427 1.00 69.31 145 THR A C 1
ATOM 1124 O O . THR A 1 145 ? 30.497 26.230 -67.381 1.00 69.31 145 THR A O 1
ATOM 1127 N N . ALA A 1 146 ? 29.895 25.936 -65.243 1.00 69.56 146 ALA A N 1
ATOM 1128 C CA . ALA A 1 146 ? 29.624 27.347 -64.972 1.00 69.56 146 ALA A CA 1
ATOM 1129 C C . ALA A 1 146 ? 30.911 28.195 -64.973 1.00 69.56 146 ALA A C 1
ATOM 1131 O O . ALA A 1 146 ? 30.912 29.325 -65.471 1.00 69.56 146 ALA A O 1
ATOM 1132 N N . LEU A 1 147 ? 32.028 27.635 -64.494 1.00 65.50 147 LEU A N 1
ATOM 1133 C CA . LEU A 1 147 ? 33.351 28.270 -64.554 1.00 65.50 147 LEU A CA 1
ATOM 1134 C C . LEU A 1 147 ? 33.874 28.402 -65.991 1.00 65.50 147 LEU A C 1
ATOM 1136 O O . LEU A 1 147 ? 34.391 29.459 -66.362 1.00 65.50 147 LEU A O 1
ATOM 1140 N N . TYR A 1 148 ? 33.705 27.370 -66.825 1.00 73.06 148 TYR A N 1
ATOM 1141 C CA . TYR A 1 148 ? 34.098 27.434 -68.237 1.00 73.06 148 TYR A CA 1
ATOM 1142 C C . TYR A 1 148 ? 33.314 28.519 -68.988 1.00 73.06 148 TYR A C 1
ATOM 1144 O O . TYR A 1 148 ? 33.900 29.367 -69.655 1.00 73.06 148 TYR A O 1
ATOM 1152 N N . ASN A 1 149 ? 31.995 28.572 -68.803 1.00 74.88 149 ASN A N 1
ATOM 1153 C CA . ASN A 1 149 ? 31.164 29.568 -69.479 1.00 74.88 149 ASN A CA 1
ATOM 1154 C C . ASN A 1 149 ? 31.478 30.999 -69.011 1.00 74.88 149 ASN A C 1
ATOM 1156 O O . ASN A 1 149 ? 31.524 31.917 -69.827 1.00 74.88 149 ASN A O 1
ATOM 1160 N N . THR A 1 150 ? 31.763 31.186 -67.718 1.00 73.81 150 THR A N 1
ATOM 1161 C CA . THR A 1 150 ? 32.145 32.494 -67.159 1.00 73.81 150 THR A CA 1
ATOM 1162 C C . THR A 1 150 ? 33.506 32.961 -67.675 1.00 73.81 150 THR A C 1
ATOM 1164 O O . THR A 1 150 ? 33.668 34.128 -68.027 1.00 73.81 150 THR A O 1
ATOM 1167 N N . THR A 1 151 ? 34.487 32.060 -67.766 1.00 73.12 151 THR A N 1
ATOM 1168 C CA . THR A 1 151 ? 35.822 32.398 -68.284 1.00 73.12 151 THR A CA 1
ATOM 1169 C C . THR A 1 151 ? 35.790 32.703 -69.779 1.00 73.12 151 THR A C 1
ATOM 1171 O O . THR A 1 151 ? 36.381 33.693 -70.205 1.00 73.12 151 THR A O 1
ATOM 1174 N N . VAL A 1 152 ? 35.038 31.936 -70.572 1.00 77.75 152 VAL A N 1
ATOM 1175 C CA . VAL A 1 152 ? 34.839 32.214 -72.004 1.00 77.75 152 VAL A CA 1
ATOM 1176 C C . VAL A 1 152 ? 34.108 33.544 -72.217 1.00 77.75 152 VAL A C 1
ATOM 1178 O O . VAL A 1 152 ? 34.517 34.332 -73.068 1.00 77.75 152 VAL A O 1
ATOM 1181 N N . ALA A 1 153 ? 33.075 33.846 -71.424 1.00 77.19 153 ALA A N 1
ATOM 1182 C CA . ALA A 1 153 ? 32.377 35.131 -71.497 1.00 77.19 153 ALA A CA 1
ATOM 1183 C C . ALA A 1 153 ? 33.300 36.314 -71.149 1.00 77.19 153 ALA A C 1
ATOM 1185 O O . ALA A 1 153 ? 33.303 37.321 -71.858 1.00 77.19 153 ALA A O 1
ATOM 1186 N N . ALA A 1 154 ? 34.128 36.174 -70.109 1.00 76.62 154 ALA A N 1
ATOM 1187 C CA . ALA A 1 154 ? 35.107 37.188 -69.727 1.00 76.62 154 ALA A CA 1
ATOM 1188 C C . ALA A 1 154 ? 36.156 37.418 -70.828 1.00 76.62 154 ALA A C 1
ATOM 1190 O O . ALA A 1 154 ? 36.433 38.562 -71.179 1.00 76.62 154 ALA A O 1
ATOM 1191 N N . ILE A 1 155 ? 36.682 36.349 -71.432 1.00 78.25 155 ILE A N 1
ATOM 1192 C CA . ILE A 1 155 ? 37.647 36.431 -72.539 1.00 78.25 155 ILE A CA 1
ATOM 1193 C C . ILE A 1 155 ? 37.029 37.106 -73.772 1.00 78.25 155 ILE A C 1
ATOM 1195 O O . ILE A 1 155 ? 37.649 37.968 -74.387 1.00 78.25 155 ILE A O 1
ATOM 1199 N N . ASN A 1 156 ? 35.788 36.769 -74.123 1.00 77.00 156 ASN A N 1
ATOM 1200 C CA . ASN A 1 156 ? 35.118 37.400 -75.260 1.00 77.00 156 ASN A CA 1
ATOM 1201 C C . ASN A 1 156 ? 34.867 38.895 -75.021 1.00 77.00 156 ASN A C 1
ATOM 1203 O O . ASN A 1 156 ? 35.002 39.688 -75.949 1.00 77.00 156 ASN A O 1
ATOM 1207 N N . SER A 1 157 ? 34.568 39.295 -73.780 1.00 72.00 157 SER A N 1
ATOM 1208 C CA . SER A 1 157 ? 34.370 40.707 -73.438 1.00 72.00 157 SER A CA 1
ATOM 1209 C C . SER A 1 157 ? 35.647 41.545 -73.588 1.00 72.00 157 SER A C 1
ATOM 1211 O O . SER A 1 157 ? 35.576 42.671 -74.081 1.00 72.00 157 SER A O 1
ATOM 1213 N N . THR A 1 158 ? 36.819 40.983 -73.264 1.00 69.56 158 THR A N 1
ATOM 1214 C CA . THR A 1 158 ? 38.115 41.676 -73.381 1.00 69.56 158 THR A CA 1
ATOM 1215 C C . THR A 1 158 ? 38.659 41.715 -74.806 1.00 69.56 158 THR A C 1
ATOM 1217 O O . THR A 1 158 ? 39.419 42.618 -75.131 1.00 69.56 158 THR A O 1
ATOM 1220 N N . LEU A 1 159 ? 38.261 40.774 -75.666 1.00 64.94 159 LEU A N 1
ATOM 1221 C CA . LEU A 1 159 ? 38.586 40.776 -77.100 1.00 64.94 159 LEU A CA 1
ATOM 1222 C C . LEU A 1 159 ? 37.687 41.711 -77.925 1.00 64.94 159 LEU A C 1
ATOM 1224 O O . LEU A 1 159 ? 38.036 42.051 -79.052 1.00 64.94 159 LEU A O 1
ATOM 1228 N N . SER A 1 160 ? 36.526 42.096 -77.386 1.00 60.22 160 SER A N 1
ATOM 1229 C CA . SER A 1 160 ? 35.553 42.979 -78.047 1.00 60.22 160 SER A CA 1
ATOM 1230 C C . SER A 1 160 ? 35.656 44.465 -77.659 1.00 60.22 160 SER A C 1
ATOM 1232 O O . SER A 1 160 ? 34.822 45.250 -78.109 1.00 60.22 160 SER A O 1
ATOM 1234 N N . SER A 1 161 ? 36.640 44.839 -76.828 1.00 53.53 161 SER A N 1
ATOM 1235 C CA . SER A 1 161 ? 36.951 46.231 -76.444 1.00 53.53 161 SER A CA 1
ATOM 1236 C C . SER A 1 161 ? 38.155 46.788 -77.196 1.00 53.53 161 SER A C 1
ATOM 1238 O O . SER A 1 161 ? 39.111 46.014 -77.423 1.00 53.53 161 SER A O 1
#

Secondary structure (DSSP, 8-state):
-HHHHHHHHHHHHHHHHHHHHHHHHHHS-TTTHHHHHHHHHHHHHHHHHHHHHHHHHHHHS-GGGHHHHHHHHHHHHHHHHHHHHHHHHHHHHHHHHHHHHHHHHHHHHHHHHHHHHHHHHHHHHH-TT-------GGGSPPPHHHHHHHHHHHHHHHH--

Foldseek 3Di:
DVVVVVLLVVLVVLLVVLVVLVVVLVVDDPVCNVVSLVVSLVSLVVNVVSVVVVVVVVVVDDPVCVVVVVVSCPSVVVSVVVVVVSVVVVVVVVVVVVVVVVVVVVVVVVVVVVVVVVVVVVVCVVCVDPPPPPDDPVPDPPDVVVVVVVVVVVVVVVVVD

Sequence (161 aa):
MAEISYYDADLSDAITKLNELMGKVAKAPPGVRPEMLAMAEVKLKEMIELKKGFQLALRQAPRDQVAAFREVCAPFNAVMGIEDSLQRADKLIRSFARRMATDRVILLFAFLVIVGIAGIVGYKSMHPNDTTFYVPDEVTPPDPTALYNTTVAAINSTLSS